Protein AF-O26681-F1 (afdb_monomer)

Structure (mmCIF, N/CA/C/O backbone):
data_AF-O26681-F1
#
_entry.id   AF-O26681-F1
#
loop_
_atom_site.group_PDB
_atom_site.id
_atom_site.type_symbol
_atom_site.label_atom_id
_atom_site.label_alt_id
_atom_site.label_comp_id
_atom_site.label_asym_id
_atom_site.label_entity_id
_atom_site.label_seq_id
_atom_site.pdbx_PDB_ins_code
_atom_site.Cartn_x
_atom_site.Cartn_y
_atom_site.Cartn_z
_atom_site.occupancy
_atom_site.B_iso_or_equiv
_atom_site.auth_seq_id
_atom_site.auth_comp_id
_atom_site.auth_asym_id
_atom_site.auth_atom_id
_atom_site.pdbx_PDB_model_num
ATOM 1 N N . MET A 1 1 ? 11.893 6.946 16.756 1.00 52.44 1 MET A N 1
ATOM 2 C CA . MET A 1 1 ? 11.456 5.622 17.262 1.00 52.44 1 MET A CA 1
ATOM 3 C C . MET A 1 1 ? 10.345 5.178 16.325 1.00 52.44 1 MET A C 1
ATOM 5 O O . MET A 1 1 ? 9.540 6.030 16.001 1.00 52.44 1 MET A O 1
ATOM 9 N N . TYR A 1 2 ? 10.353 3.955 15.792 1.00 63.41 2 TYR A N 1
ATOM 10 C CA . TYR A 1 2 ? 9.293 3.511 14.873 1.00 63.41 2 TYR A CA 1
ATOM 11 C C . TYR A 1 2 ? 8.298 2.644 15.640 1.00 63.41 2 TYR A C 1
ATOM 13 O O . TYR A 1 2 ? 8.709 1.824 16.467 1.00 63.41 2 TYR A O 1
ATOM 21 N N . HIS A 1 3 ? 7.009 2.843 15.389 1.00 76.75 3 HIS A N 1
ATOM 22 C CA . HIS A 1 3 ? 5.946 2.078 16.031 1.00 76.75 3 HIS A CA 1
ATOM 23 C C . HIS A 1 3 ? 5.447 0.994 15.074 1.00 76.75 3 HIS A C 1
ATOM 25 O O . HIS A 1 3 ? 5.136 1.289 13.925 1.00 76.75 3 HIS A O 1
ATOM 31 N N . VAL A 1 4 ? 5.402 -0.265 15.519 1.00 81.31 4 VAL A N 1
ATOM 32 C CA . VAL A 1 4 ? 4.823 -1.366 14.734 1.00 81.31 4 VAL A CA 1
ATOM 33 C C . VAL A 1 4 ? 3.560 -1.834 15.433 1.00 81.31 4 VAL A C 1
ATOM 35 O O . VAL A 1 4 ? 3.634 -2.316 16.563 1.00 81.31 4 VAL A O 1
ATOM 38 N N . LYS A 1 5 ? 2.418 -1.733 14.754 1.00 84.75 5 LYS A N 1
ATOM 39 C CA . LYS A 1 5 ? 1.123 -2.156 15.288 1.00 84.75 5 LYS A CA 1
ATOM 40 C C . LYS A 1 5 ? 0.497 -3.222 14.394 1.00 84.75 5 LYS A C 1
ATOM 42 O O . LYS A 1 5 ? 0.421 -3.085 13.174 1.00 84.75 5 LYS A O 1
ATOM 47 N N . LEU A 1 6 ? 0.029 -4.292 15.026 1.00 84.69 6 LEU A N 1
ATOM 48 C CA . LEU A 1 6 ? -0.890 -5.227 14.393 1.00 84.69 6 LEU A CA 1
ATOM 49 C C . LEU A 1 6 ? -2.289 -4.644 14.435 1.00 84.69 6 LEU A C 1
ATOM 51 O O . LEU A 1 6 ? -2.761 -4.295 15.515 1.00 84.69 6 LEU A O 1
ATOM 55 N N . ILE A 1 7 ? -2.930 -4.571 13.278 1.00 87.31 7 ILE A N 1
ATOM 56 C CA . ILE A 1 7 ? -4.293 -4.065 13.161 1.00 87.31 7 ILE A CA 1
ATOM 57 C C . ILE A 1 7 ? -5.218 -5.147 12.622 1.00 87.31 7 ILE A C 1
ATOM 59 O O . ILE A 1 7 ? -4.799 -6.036 11.874 1.00 87.31 7 ILE A O 1
ATOM 63 N N . GLY A 1 8 ? -6.480 -5.079 13.034 1.00 88.75 8 GLY A N 1
ATOM 64 C CA . GLY A 1 8 ? -7.534 -5.926 12.493 1.00 88.75 8 GLY A CA 1
ATOM 65 C C . GLY A 1 8 ? -8.028 -5.455 11.117 1.00 88.75 8 GLY A C 1
ATOM 66 O O . GLY A 1 8 ? -7.712 -4.346 10.679 1.00 88.75 8 GLY A O 1
ATOM 67 N N . PRO A 1 9 ? -8.860 -6.265 10.437 1.00 88.12 9 PRO A N 1
ATOM 68 C CA . PRO A 1 9 ? -9.470 -5.884 9.164 1.00 88.12 9 PRO A CA 1
ATOM 69 C C . PRO A 1 9 ? -10.269 -4.574 9.225 1.00 88.12 9 PRO A C 1
ATOM 71 O O . PRO A 1 9 ? -10.106 -3.749 8.331 1.00 88.12 9 PRO A O 1
ATOM 74 N N . SER A 1 10 ? -11.063 -4.363 10.284 1.00 90.38 10 SER A N 1
ATOM 75 C CA . SER A 1 10 ? -11.884 -3.154 10.454 1.00 90.38 10 SER A CA 1
ATOM 76 C C . SER A 1 10 ? -11.039 -1.894 10.650 1.00 90.38 10 SER A C 1
ATOM 78 O O . SER A 1 10 ? -11.241 -0.917 9.943 1.00 90.38 10 SER A O 1
ATOM 80 N N . GLU A 1 11 ? -10.029 -1.943 11.529 1.00 89.75 11 GLU A N 1
ATOM 81 C CA . GLU A 1 11 ? -9.081 -0.831 11.725 1.00 89.75 11 GLU A CA 1
ATOM 82 C C . GLU A 1 11 ? -8.341 -0.496 10.424 1.00 89.75 11 GLU A C 1
ATOM 84 O O . GLU A 1 11 ? -8.115 0.665 10.099 1.00 89.75 11 GLU A O 1
ATOM 89 N N . LYS A 1 12 ? -7.971 -1.516 9.641 1.00 89.38 12 LYS A N 1
ATOM 90 C CA . LYS A 1 12 ? -7.355 -1.313 8.327 1.00 89.38 12 LYS A CA 1
ATOM 91 C C . LYS A 1 12 ? -8.316 -0.604 7.372 1.00 89.38 12 LYS A C 1
ATOM 93 O O . LYS A 1 12 ? -7.867 0.247 6.617 1.00 89.38 12 LYS A O 1
ATOM 98 N N . ASP A 1 13 ? -9.604 -0.937 7.373 1.00 89.56 13 ASP A N 1
ATOM 99 C CA . ASP A 1 13 ? -10.584 -0.259 6.516 1.00 89.56 13 ASP A CA 1
ATOM 100 C C . ASP A 1 13 ? -10.793 1.208 6.929 1.00 89.56 13 ASP A C 1
ATOM 102 O O . ASP A 1 13 ? -10.850 2.066 6.053 1.00 89.56 13 ASP A O 1
ATOM 106 N N . GLU A 1 14 ? -10.810 1.511 8.230 1.00 91.25 14 GLU A N 1
ATOM 107 C CA . GLU A 1 14 ? -10.848 2.888 8.752 1.00 91.25 14 GLU A CA 1
ATOM 108 C C . GLU A 1 14 ? -9.620 3.689 8.306 1.00 91.25 14 GLU A C 1
ATOM 110 O O . GLU A 1 14 ? -9.755 4.744 7.688 1.00 91.25 14 GLU A O 1
ATOM 115 N N . VAL A 1 15 ? -8.420 3.137 8.513 1.00 88.56 15 VAL A N 1
ATOM 116 C CA . VAL A 1 15 ? -7.169 3.771 8.083 1.00 88.56 15 VAL A CA 1
ATOM 117 C C . VAL A 1 15 ? -7.164 3.995 6.574 1.00 88.56 15 VAL A C 1
ATOM 119 O O . VAL A 1 15 ? -6.773 5.057 6.115 1.00 88.56 15 VAL A O 1
ATOM 122 N N . LEU A 1 16 ? -7.595 3.023 5.769 1.00 86.94 16 LEU A N 1
ATOM 123 C CA . LEU A 1 16 ? -7.631 3.190 4.315 1.00 86.94 16 LEU A CA 1
ATOM 124 C C . LEU A 1 16 ? -8.680 4.212 3.858 1.00 86.94 16 LEU A C 1
ATOM 126 O O . LEU A 1 16 ? -8.470 4.847 2.825 1.00 86.94 16 LEU A O 1
ATOM 130 N N . ALA A 1 17 ? -9.777 4.380 4.599 1.00 88.62 17 ALA A N 1
ATOM 131 C CA . ALA A 1 17 ? -10.769 5.410 4.319 1.00 88.62 17 ALA A CA 1
ATOM 132 C C . ALA A 1 17 ? -10.181 6.816 4.515 1.00 88.62 17 ALA A C 1
ATOM 134 O O . ALA A 1 17 ? -10.382 7.669 3.654 1.00 88.62 17 ALA A O 1
ATOM 135 N N . GLU A 1 18 ? -9.375 7.035 5.559 1.00 86.75 18 GLU A N 1
ATOM 136 C CA . GLU A 1 18 ? -8.648 8.301 5.777 1.00 86.75 18 GLU A CA 1
ATOM 137 C C . GLU A 1 18 ? -7.699 8.633 4.615 1.00 86.75 18 GLU A C 1
ATOM 139 O O . GLU A 1 18 ? -7.501 9.792 4.266 1.00 86.75 18 GLU A O 1
ATOM 144 N N . LEU A 1 19 ? -7.122 7.607 3.985 1.00 83.44 19 LEU A N 1
ATOM 145 C CA . LEU A 1 19 ? -6.167 7.768 2.885 1.00 83.44 19 LEU A CA 1
ATOM 146 C C . LEU A 1 19 ? -6.829 7.863 1.510 1.00 83.44 19 LEU A C 1
ATOM 148 O O . LEU A 1 19 ? -6.131 8.049 0.513 1.00 83.44 19 LEU A O 1
ATOM 152 N N . SER A 1 20 ? -8.150 7.702 1.434 1.00 80.50 20 SER A N 1
ATOM 153 C CA . SER A 1 20 ? -8.871 7.633 0.160 1.00 80.50 20 SER A CA 1
ATOM 154 C C . SER A 1 20 ? -8.867 8.953 -0.618 1.00 80.50 20 SER A C 1
ATOM 156 O O . SER A 1 20 ? -8.928 8.928 -1.847 1.00 80.50 20 SER A O 1
ATOM 158 N N . ASP A 1 21 ? -8.706 10.084 0.074 1.00 81.88 21 ASP A N 1
ATOM 159 C CA . ASP A 1 21 ? -8.606 11.416 -0.532 1.00 81.88 21 ASP A CA 1
ATOM 160 C C . ASP A 1 21 ? -7.209 11.721 -1.108 1.00 81.88 21 ASP A C 1
ATOM 162 O O . ASP A 1 21 ? -7.027 12.691 -1.852 1.00 81.88 21 ASP A O 1
ATOM 166 N N . LEU A 1 22 ? -6.203 10.891 -0.805 1.00 84.00 22 LEU A N 1
ATOM 167 C CA . LEU A 1 22 ? -4.842 11.080 -1.298 1.00 84.00 22 LEU A CA 1
ATOM 168 C C . LEU A 1 22 ? -4.690 10.574 -2.735 1.00 84.00 22 LEU A C 1
ATOM 170 O O . LEU A 1 22 ? -5.113 9.478 -3.107 1.00 84.00 22 LEU A O 1
ATOM 174 N N . ARG A 1 23 ? -3.980 11.352 -3.557 1.00 85.06 23 ARG A N 1
ATOM 175 C CA . ARG A 1 23 ? -3.548 10.906 -4.886 1.00 85.06 23 ARG A CA 1
ATOM 176 C C . ARG A 1 23 ? -2.342 9.982 -4.755 1.00 85.06 23 ARG A C 1
ATOM 178 O O . ARG A 1 23 ? -1.205 10.443 -4.732 1.00 85.06 23 ARG A O 1
ATOM 185 N N . LEU A 1 24 ? -2.603 8.679 -4.694 1.00 90.38 24 LEU A N 1
ATOM 186 C CA . LEU A 1 24 ? -1.565 7.656 -4.607 1.00 90.38 24 LEU A CA 1
ATOM 187 C C . LEU A 1 24 ? -1.116 7.189 -6.000 1.00 90.38 24 LEU A C 1
ATOM 189 O O . LEU A 1 24 ? -1.918 6.838 -6.863 1.00 90.38 24 LEU A O 1
ATOM 193 N N . PHE A 1 25 ? 0.193 7.130 -6.203 1.00 91.50 25 PHE A N 1
ATOM 194 C CA . PHE A 1 25 ? 0.829 6.387 -7.277 1.00 91.50 25 PHE A CA 1
ATOM 195 C C . PHE A 1 25 ? 0.740 4.892 -6.997 1.00 91.50 25 PHE A C 1
ATOM 197 O O . PHE A 1 25 ? 1.173 4.411 -5.952 1.00 91.50 25 PHE A O 1
ATOM 204 N N . GLU A 1 26 ? 0.235 4.140 -7.968 1.00 91.94 26 GLU A N 1
ATOM 205 C CA . GLU A 1 26 ? 0.057 2.697 -7.845 1.00 91.94 26 GLU A CA 1
ATOM 206 C C . GLU A 1 26 ? 1.006 1.952 -8.777 1.00 91.94 26 GLU A C 1
ATOM 208 O O . GLU A 1 26 ? 1.024 2.214 -9.983 1.00 91.94 26 GLU A O 1
ATOM 213 N N . ARG A 1 27 ? 1.773 0.993 -8.246 1.00 93.06 27 ARG A N 1
ATOM 214 C CA . ARG A 1 27 ? 2.639 0.122 -9.051 1.00 93.06 27 ARG A CA 1
ATOM 215 C C . ARG A 1 27 ? 2.633 -1.316 -8.578 1.00 93.06 27 ARG A C 1
ATOM 217 O O . ARG A 1 27 ? 2.777 -1.598 -7.393 1.00 93.06 27 ARG A O 1
ATOM 224 N N . LYS A 1 28 ? 2.503 -2.245 -9.524 1.00 92.31 28 LYS A N 1
ATOM 225 C CA . LYS A 1 28 ? 2.630 -3.681 -9.274 1.00 92.31 28 LYS A CA 1
ATOM 226 C C . LYS A 1 28 ? 4.011 -4.161 -9.666 1.00 92.31 28 LYS A C 1
ATOM 228 O O . LYS A 1 28 ? 4.528 -3.810 -10.725 1.00 92.31 28 LYS A O 1
ATOM 233 N N . ALA A 1 29 ? 4.576 -5.004 -8.821 1.00 89.38 29 ALA A N 1
ATOM 234 C CA . ALA A 1 29 ? 5.825 -5.668 -9.111 1.00 89.38 29 ALA A CA 1
ATOM 235 C C . ALA A 1 29 ? 5.789 -7.142 -8.729 1.00 89.38 29 ALA A C 1
ATOM 237 O O . ALA A 1 29 ? 5.064 -7.570 -7.828 1.00 89.38 29 ALA A O 1
ATOM 238 N N . ASN A 1 30 ? 6.604 -7.910 -9.440 1.00 85.31 30 ASN A N 1
ATOM 239 C CA . ASN A 1 30 ? 6.881 -9.298 -9.146 1.00 85.31 30 ASN A CA 1
ATOM 240 C C . ASN A 1 30 ? 8.049 -9.383 -8.161 1.00 85.31 30 ASN A C 1
ATOM 242 O O . ASN A 1 30 ? 9.199 -9.126 -8.523 1.00 85.31 30 ASN A O 1
ATOM 246 N N . LEU A 1 31 ? 7.749 -9.777 -6.927 1.00 83.44 31 LEU A N 1
ATOM 247 C CA . LEU A 1 31 ? 8.737 -10.059 -5.897 1.00 83.44 31 LEU A CA 1
ATOM 248 C C . LEU A 1 31 ? 8.753 -11.567 -5.652 1.00 83.44 31 LEU A C 1
ATOM 250 O O . LEU A 1 31 ? 7.862 -12.111 -5.006 1.00 83.44 31 LEU A O 1
ATOM 254 N N . HIS A 1 32 ? 9.765 -12.250 -6.190 1.00 81.19 32 HIS A N 1
ATOM 255 C CA . HIS A 1 32 ? 9.954 -13.701 -6.037 1.00 81.19 32 HIS A CA 1
ATOM 256 C C . HIS A 1 32 ? 8.718 -14.553 -6.401 1.00 81.19 32 HIS A C 1
ATOM 258 O O . HIS A 1 32 ? 8.442 -15.567 -5.766 1.00 81.19 32 HIS A O 1
ATOM 264 N N . GLY A 1 33 ? 7.959 -14.150 -7.423 1.00 79.94 33 GLY A N 1
ATOM 265 C CA . GLY A 1 33 ? 6.735 -14.825 -7.865 1.00 79.94 33 GLY A CA 1
ATOM 266 C C . GLY A 1 33 ? 5.453 -14.286 -7.224 1.00 79.94 33 GLY A C 1
ATOM 267 O O . GLY A 1 33 ? 4.364 -14.595 -7.703 1.00 79.94 33 GLY A O 1
ATOM 268 N N . ALA A 1 34 ? 5.553 -13.443 -6.193 1.00 83.56 34 ALA A N 1
ATOM 269 C CA . ALA A 1 34 ? 4.408 -12.768 -5.600 1.00 83.56 34 ALA A CA 1
ATOM 270 C C . ALA A 1 34 ? 4.171 -11.404 -6.264 1.00 83.56 34 ALA A C 1
ATOM 272 O O . ALA A 1 34 ? 5.041 -10.535 -6.281 1.00 83.56 34 ALA A O 1
ATOM 273 N N . CYS A 1 35 ? 2.956 -11.191 -6.768 1.00 87.94 35 CYS A N 1
ATOM 274 C CA . CYS A 1 35 ? 2.476 -9.859 -7.141 1.00 87.94 35 CYS A CA 1
ATOM 275 C C . CYS A 1 35 ? 2.295 -8.991 -5.888 1.00 87.94 35 CYS A C 1
ATOM 277 O O . CYS A 1 35 ? 1.362 -9.226 -5.116 1.00 87.94 35 CYS A O 1
ATOM 279 N N . VAL A 1 36 ? 3.131 -7.971 -5.713 1.00 89.50 36 VAL A N 1
ATOM 280 C CA . VAL A 1 36 ? 3.002 -6.968 -4.647 1.00 89.50 36 VAL A CA 1
ATOM 281 C C . VAL A 1 36 ? 2.614 -5.636 -5.272 1.00 89.50 36 VAL A C 1
ATOM 283 O O . VAL A 1 36 ? 3.206 -5.218 -6.267 1.00 89.50 36 VAL A O 1
ATOM 286 N N . LYS A 1 37 ? 1.599 -4.981 -4.705 1.00 91.94 37 LYS A N 1
ATOM 287 C CA . LYS A 1 37 ? 1.151 -3.655 -5.138 1.00 91.94 37 LYS A CA 1
ATOM 288 C C . LYS A 1 37 ? 1.644 -2.598 -4.156 1.00 91.94 37 LYS A C 1
ATOM 290 O O . LYS A 1 37 ? 1.256 -2.637 -2.992 1.00 91.94 37 LYS A O 1
ATOM 295 N N . LEU A 1 38 ? 2.454 -1.667 -4.640 1.00 91.69 38 LEU A N 1
ATOM 296 C CA . LEU A 1 38 ? 2.821 -0.438 -3.951 1.00 91.69 38 LEU A CA 1
ATOM 297 C C . LEU A 1 38 ? 1.774 0.641 -4.244 1.00 91.69 38 LEU A C 1
ATOM 299 O O . LEU A 1 38 ? 1.378 0.821 -5.397 1.00 91.69 38 LEU A O 1
ATOM 303 N N . LEU A 1 39 ? 1.351 1.348 -3.202 1.00 92.75 39 LEU A N 1
ATOM 304 C CA . LEU A 1 39 ? 0.568 2.575 -3.262 1.00 92.75 39 LEU A CA 1
ATOM 305 C C . LEU A 1 39 ? 1.322 3.640 -2.464 1.00 92.75 39 LEU A C 1
ATOM 307 O O . LEU A 1 39 ? 1.600 3.430 -1.286 1.00 92.75 39 LEU A O 1
ATOM 311 N N . THR A 1 40 ? 1.695 4.748 -3.093 1.00 92.12 40 THR A N 1
ATOM 312 C CA . THR A 1 40 ? 2.501 5.783 -2.433 1.00 92.12 40 THR A CA 1
ATOM 313 C C . THR A 1 40 ? 2.150 7.176 -2.920 1.00 92.12 40 THR A C 1
ATOM 315 O O . THR A 1 40 ? 1.842 7.355 -4.088 1.00 92.12 40 THR A O 1
ATOM 318 N N . ASP A 1 41 ? 2.193 8.168 -2.045 1.00 91.44 41 ASP A N 1
ATOM 319 C CA . ASP A 1 41 ? 2.067 9.590 -2.391 1.00 91.44 41 ASP A CA 1
ATOM 320 C C . ASP A 1 41 ? 3.387 10.189 -2.919 1.00 91.44 41 ASP A C 1
ATOM 322 O O . ASP A 1 41 ? 3.403 11.277 -3.495 1.00 91.44 41 ASP A O 1
ATOM 326 N N . ASN A 1 42 ? 4.498 9.461 -2.780 1.00 89.00 42 ASN A N 1
ATOM 327 C CA . ASN A 1 42 ? 5.829 9.919 -3.143 1.00 89.00 42 ASN A CA 1
ATOM 328 C C . ASN A 1 42 ? 6.273 9.365 -4.507 1.00 89.00 42 ASN A C 1
ATOM 330 O O . ASN A 1 42 ? 6.467 8.159 -4.694 1.00 89.00 42 ASN A O 1
ATOM 334 N N . ILE A 1 43 ? 6.502 10.263 -5.468 1.00 90.56 43 ILE A N 1
ATOM 335 C CA . ILE A 1 43 ? 6.942 9.886 -6.817 1.00 90.56 43 ILE A CA 1
ATOM 336 C C . ILE A 1 43 ? 8.315 9.197 -6.826 1.00 90.56 43 ILE A C 1
ATOM 338 O O . ILE A 1 43 ? 8.508 8.246 -7.581 1.00 90.56 43 ILE A O 1
ATOM 342 N N . SER A 1 44 ? 9.240 9.591 -5.950 1.00 89.75 44 SER A N 1
ATOM 343 C CA . SER A 1 44 ? 10.567 8.975 -5.868 1.00 89.75 44 SER A CA 1
ATOM 344 C C . SER A 1 44 ? 10.466 7.510 -5.450 1.00 89.75 44 SER A C 1
ATOM 346 O O . SER A 1 44 ? 11.192 6.664 -5.961 1.00 89.75 44 SER A O 1
ATOM 348 N N . PHE A 1 45 ? 9.523 7.172 -4.564 1.00 89.31 45 PHE A N 1
ATOM 349 C CA . PHE A 1 45 ? 9.299 5.781 -4.155 1.00 89.31 45 PHE A CA 1
ATOM 350 C C . PHE A 1 45 ? 8.733 4.947 -5.299 1.00 89.31 45 PHE A C 1
ATOM 352 O O . PHE A 1 45 ? 9.124 3.793 -5.463 1.00 89.31 45 PHE A O 1
ATOM 359 N N . LYS A 1 46 ? 7.846 5.527 -6.113 1.00 91.69 46 LYS A N 1
ATOM 360 C CA . LYS A 1 46 ? 7.362 4.897 -7.345 1.00 91.69 46 LYS A CA 1
ATOM 361 C C . LYS A 1 46 ? 8.523 4.614 -8.307 1.00 91.69 46 LYS A C 1
ATOM 363 O O . LYS A 1 46 ? 8.615 3.499 -8.813 1.00 91.69 46 LYS A O 1
ATOM 368 N N . GLU A 1 47 ? 9.379 5.596 -8.570 1.00 91.25 47 GLU A N 1
ATOM 369 C CA . GLU A 1 47 ? 10.499 5.452 -9.512 1.00 91.25 47 GLU A CA 1
ATOM 370 C C . GLU A 1 47 ? 11.515 4.412 -9.033 1.00 91.25 47 GLU A C 1
ATOM 372 O O . GLU A 1 47 ? 11.885 3.512 -9.786 1.00 91.25 47 GLU A O 1
ATOM 377 N N . GLU A 1 48 ? 11.891 4.459 -7.755 1.00 90.19 48 GLU A N 1
ATOM 378 C CA . GLU A 1 48 ? 12.756 3.455 -7.133 1.00 90.19 48 GLU A CA 1
ATOM 379 C C . GLU A 1 48 ? 12.133 2.054 -7.181 1.00 90.19 48 GLU A C 1
ATOM 381 O O . GLU A 1 48 ? 12.823 1.058 -7.413 1.00 90.19 48 GLU A O 1
ATOM 386 N N . TRP A 1 49 ? 10.818 1.945 -7.002 1.00 89.25 49 TRP A N 1
ATOM 387 C CA . TRP A 1 49 ? 10.101 0.679 -7.117 1.00 89.25 49 TRP A CA 1
ATOM 388 C C . TRP A 1 49 ? 10.161 0.090 -8.522 1.00 89.25 49 TRP A C 1
ATOM 390 O O . TRP A 1 49 ? 10.483 -1.089 -8.679 1.00 89.25 49 TRP A O 1
ATOM 400 N N . GLU A 1 50 ? 9.905 0.910 -9.538 1.00 89.25 50 GLU A N 1
ATOM 401 C CA . GLU A 1 50 ? 10.001 0.512 -10.944 1.00 89.25 50 GLU A CA 1
ATOM 402 C C . GLU A 1 50 ? 11.440 0.166 -11.352 1.00 89.25 50 GLU A C 1
ATOM 404 O O . GLU A 1 50 ? 11.647 -0.756 -12.138 1.00 89.25 50 GLU A O 1
ATOM 409 N N . ALA A 1 51 ? 12.437 0.861 -10.797 1.00 88.12 51 ALA A N 1
ATOM 410 C CA . ALA A 1 51 ? 13.847 0.604 -11.077 1.00 88.12 51 ALA A CA 1
ATOM 411 C C . ALA A 1 51 ? 14.364 -0.690 -10.424 1.00 88.12 51 ALA A C 1
ATOM 413 O O . ALA A 1 51 ? 15.217 -1.376 -10.987 1.00 88.12 51 ALA A O 1
ATOM 414 N N . ASN A 1 52 ? 13.867 -1.033 -9.230 1.00 84.81 52 ASN A N 1
ATOM 415 C CA . ASN A 1 52 ? 14.361 -2.177 -8.460 1.00 84.81 52 ASN A CA 1
ATOM 416 C C . ASN A 1 52 ? 13.624 -3.490 -8.763 1.00 84.81 52 ASN A C 1
ATOM 418 O O . ASN A 1 52 ? 14.212 -4.560 -8.588 1.00 84.81 52 ASN A O 1
ATOM 422 N N . PHE A 1 53 ? 12.351 -3.447 -9.170 1.00 86.38 53 PHE A N 1
ATOM 423 C CA . PHE A 1 53 ? 11.533 -4.649 -9.316 1.00 86.38 53 PHE A CA 1
ATOM 424 C C . PHE A 1 53 ? 10.930 -4.806 -10.709 1.00 86.38 53 PHE A C 1
ATOM 426 O O . PHE A 1 53 ? 10.558 -3.847 -11.378 1.00 86.38 53 PHE A O 1
ATOM 433 N N . LYS A 1 54 ? 10.772 -6.063 -11.141 1.00 85.81 54 LYS A N 1
ATOM 434 C CA . LYS A 1 54 ? 10.140 -6.369 -12.428 1.00 85.81 54 LYS A CA 1
ATOM 435 C C . LYS A 1 54 ? 8.658 -6.018 -12.377 1.00 85.81 54 LYS A C 1
ATOM 437 O O . LYS A 1 54 ? 7.950 -6.482 -11.481 1.00 85.81 54 LYS A O 1
ATOM 442 N N . PHE A 1 55 ? 8.193 -5.270 -13.372 1.00 88.06 55 PHE A N 1
ATOM 443 C CA . PHE A 1 55 ? 6.775 -4.979 -13.559 1.00 88.06 55 PHE A CA 1
ATOM 444 C C . PHE A 1 55 ? 5.941 -6.267 -13.618 1.00 88.06 55 PHE A C 1
ATOM 446 O O . PHE A 1 55 ? 6.377 -7.297 -14.143 1.00 88.06 55 PHE A O 1
ATOM 453 N N . MET A 1 56 ? 4.727 -6.198 -13.078 1.00 85.94 56 MET A N 1
ATOM 454 C CA . MET A 1 56 ? 3.742 -7.271 -13.138 1.00 85.94 56 MET A CA 1
ATOM 455 C C . MET A 1 56 ? 2.432 -6.725 -13.699 1.00 85.94 56 MET A C 1
ATOM 457 O O . MET A 1 56 ? 2.011 -5.646 -13.294 1.00 85.94 56 MET A O 1
ATOM 461 N N . SER A 1 57 ? 1.804 -7.480 -14.610 1.00 85.69 57 SER A N 1
ATOM 462 C CA . SER A 1 57 ? 0.582 -7.047 -15.300 1.00 85.69 57 SER A CA 1
ATOM 463 C C . SER A 1 57 ? -0.521 -6.622 -14.328 1.00 85.69 57 SER A C 1
ATOM 465 O O . SER A 1 57 ? -0.718 -7.233 -13.270 1.00 85.69 57 SER A O 1
ATOM 467 N N . ASP A 1 58 ? -1.288 -5.611 -14.728 1.00 83.25 58 ASP A N 1
ATOM 468 C CA . ASP A 1 58 ? -2.437 -5.125 -13.978 1.00 83.25 58 ASP A CA 1
ATOM 469 C C . ASP A 1 58 ? -3.586 -6.137 -13.890 1.00 83.25 58 ASP A C 1
ATOM 471 O O . ASP A 1 58 ? -4.345 -6.086 -12.921 1.00 83.25 58 ASP A O 1
ATOM 475 N N . ASP A 1 59 ? -3.646 -7.130 -14.777 1.00 85.94 59 ASP A N 1
ATOM 476 C CA . ASP A 1 59 ? -4.591 -8.251 -14.675 1.00 85.94 59 ASP A CA 1
ATOM 477 C C . ASP A 1 59 ? -4.304 -9.174 -13.480 1.00 85.94 59 ASP A C 1
ATOM 479 O O . ASP A 1 59 ? -5.188 -9.880 -12.989 1.00 85.94 59 ASP A O 1
ATOM 483 N N . VAL A 1 60 ? -3.069 -9.176 -12.966 1.00 85.62 60 VAL A N 1
ATOM 484 C CA . VAL A 1 60 ? -2.695 -10.041 -11.844 1.00 85.62 60 VAL A CA 1
ATOM 485 C C . VAL A 1 60 ? -3.215 -9.442 -10.540 1.00 85.62 60 VAL A C 1
ATOM 487 O O . VAL A 1 60 ? -2.885 -8.311 -10.159 1.00 85.62 60 VAL A O 1
ATOM 490 N N . ARG A 1 61 ? -4.022 -10.219 -9.810 1.00 86.19 61 ARG A N 1
ATOM 491 C CA . ARG A 1 61 ? -4.487 -9.835 -8.474 1.00 86.19 61 ARG A CA 1
ATOM 492 C C . ARG A 1 61 ? -3.285 -9.746 -7.519 1.00 86.19 61 ARG A C 1
ATOM 494 O O . ARG A 1 61 ? -2.518 -10.704 -7.424 1.00 86.19 61 ARG A O 1
ATOM 501 N N . PRO A 1 62 ? -3.116 -8.635 -6.781 1.00 87.25 62 PRO A N 1
ATOM 502 C CA . PRO A 1 62 ? -2.025 -8.522 -5.826 1.00 87.25 62 PRO A CA 1
ATOM 503 C C . PRO A 1 62 ? -2.211 -9.503 -4.665 1.00 87.25 62 PRO A C 1
ATOM 505 O O . PRO A 1 62 ? -3.303 -9.626 -4.110 1.00 87.25 62 PRO A O 1
ATOM 508 N N . HIS A 1 63 ? -1.122 -10.167 -4.287 1.00 87.62 63 HIS A N 1
ATOM 509 C CA . HIS A 1 63 ? -1.039 -11.056 -3.128 1.00 87.62 63 HIS A CA 1
ATOM 510 C C . HIS A 1 63 ? -0.799 -10.282 -1.830 1.00 87.62 63 HIS A C 1
ATOM 512 O O . HIS A 1 63 ? -1.136 -10.778 -0.757 1.00 87.62 63 HIS A O 1
ATOM 518 N N . ALA A 1 64 ? -0.196 -9.096 -1.932 1.00 87.31 64 ALA A N 1
ATOM 519 C CA . ALA A 1 64 ? 0.032 -8.172 -0.831 1.00 87.31 64 ALA A CA 1
ATOM 520 C C . ALA A 1 64 ? -0.054 -6.726 -1.328 1.00 87.31 64 ALA A C 1
ATOM 522 O O . ALA A 1 64 ? 0.201 -6.438 -2.505 1.00 87.31 64 ALA A O 1
ATOM 523 N N . LYS A 1 65 ? -0.413 -5.824 -0.416 1.00 90.25 65 LYS A N 1
ATOM 524 C CA . LYS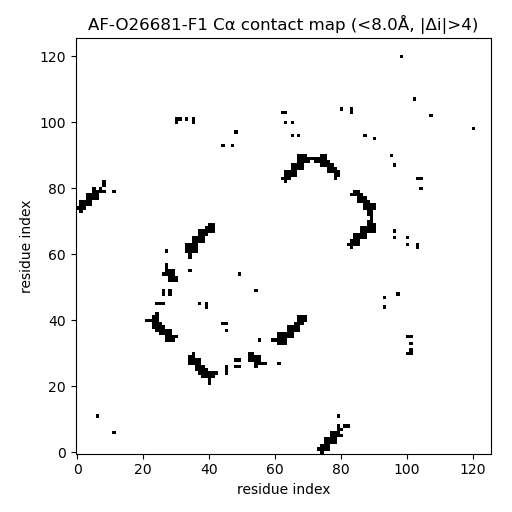 A 1 65 ? -0.479 -4.382 -0.669 1.00 90.25 65 LYS A CA 1
ATOM 525 C C . LYS A 1 65 ? 0.419 -3.658 0.322 1.00 90.25 65 LYS A C 1
ATOM 527 O O . LYS A 1 65 ? 0.383 -3.961 1.511 1.00 90.25 65 LYS A O 1
ATOM 532 N N . VAL A 1 66 ? 1.194 -2.706 -0.173 1.00 90.38 66 VAL A N 1
ATOM 533 C CA . VAL A 1 66 ? 2.054 -1.842 0.631 1.00 90.38 66 VAL A CA 1
ATOM 534 C C . VAL A 1 66 ? 1.625 -0.411 0.380 1.00 90.38 66 VAL A C 1
ATOM 536 O O . VAL A 1 66 ? 1.698 0.059 -0.751 1.00 90.38 66 VAL A O 1
ATOM 539 N N . PHE A 1 67 ? 1.176 0.263 1.427 1.00 90.50 67 PHE A N 1
ATOM 540 C CA . PHE A 1 67 ? 0.905 1.691 1.423 1.00 90.50 67 PHE A CA 1
ATOM 541 C C . PHE A 1 67 ? 2.111 2.388 2.044 1.00 90.50 67 PHE A C 1
ATOM 543 O O . PHE A 1 67 ? 2.497 2.041 3.155 1.00 90.50 67 PHE A O 1
ATOM 550 N N . ALA A 1 68 ? 2.732 3.316 1.327 1.00 90.75 68 ALA A N 1
ATOM 551 C CA . ALA A 1 68 ? 3.837 4.130 1.820 1.00 90.75 68 ALA A CA 1
ATOM 552 C C . ALA A 1 68 ? 3.459 5.598 1.645 1.00 90.75 68 ALA A C 1
ATOM 554 O O . ALA A 1 68 ? 3.492 6.108 0.527 1.00 90.75 68 ALA A O 1
ATOM 555 N N . ILE A 1 69 ? 3.038 6.225 2.734 1.00 90.50 69 ILE A N 1
ATOM 556 C CA . ILE A 1 69 ? 2.434 7.557 2.736 1.00 90.50 69 ILE A CA 1
ATOM 557 C C . ILE A 1 69 ? 3.118 8.460 3.754 1.00 90.50 69 ILE A C 1
ATOM 559 O O . ILE A 1 69 ? 3.628 7.970 4.765 1.00 90.50 69 ILE A O 1
ATOM 563 N N . SER A 1 70 ? 3.073 9.766 3.530 1.00 85.06 70 SER A N 1
ATOM 564 C CA . SER A 1 70 ? 3.592 10.767 4.455 1.00 85.06 70 SER A CA 1
ATOM 565 C C . SER A 1 70 ? 2.487 11.740 4.862 1.00 85.06 70 SER A C 1
ATOM 567 O O . SER A 1 70 ? 1.964 12.490 4.050 1.00 85.06 70 SER A O 1
ATOM 569 N N . ASP A 1 71 ? 2.166 11.739 6.152 1.00 79.19 71 ASP A N 1
ATOM 570 C CA . ASP A 1 71 ? 1.123 12.556 6.789 1.00 79.19 71 ASP A CA 1
ATOM 571 C C . ASP A 1 71 ? 1.712 13.585 7.787 1.00 79.19 71 ASP A C 1
ATOM 573 O O . ASP A 1 71 ? 1.007 14.219 8.562 1.00 79.19 71 ASP A O 1
ATOM 577 N N . GLY A 1 72 ? 3.041 13.749 7.806 1.00 77.12 72 GLY A N 1
ATOM 578 C CA . GLY A 1 72 ? 3.759 14.695 8.672 1.00 77.12 72 GLY A CA 1
ATOM 579 C C . GLY A 1 72 ? 3.886 14.285 10.148 1.00 77.12 72 GLY A C 1
ATOM 580 O O . GLY A 1 72 ? 4.350 15.086 10.958 1.00 77.12 72 GLY A O 1
ATOM 581 N N . GLY A 1 73 ? 3.482 13.064 10.503 1.00 79.81 73 GLY A N 1
ATOM 582 C CA . GLY A 1 73 ? 3.571 12.508 11.859 1.00 79.81 73 GLY A CA 1
ATOM 583 C C . GLY A 1 73 ? 4.816 11.645 12.109 1.00 79.81 73 GLY A C 1
ATOM 584 O O . GLY A 1 73 ? 5.793 11.679 11.362 1.00 79.81 73 GLY A O 1
ATOM 585 N N . ASP A 1 74 ? 4.764 10.820 13.157 1.00 82.31 74 ASP A N 1
ATOM 586 C CA . ASP A 1 74 ? 5.820 9.851 13.470 1.00 82.31 74 ASP A CA 1
ATOM 587 C C . ASP A 1 74 ? 5.815 8.640 12.521 1.00 82.31 74 ASP A C 1
ATOM 589 O O . ASP A 1 74 ? 4.791 8.278 11.932 1.00 82.31 74 ASP A O 1
ATOM 593 N N . LEU A 1 75 ? 6.973 7.979 12.404 1.00 83.69 75 LEU A N 1
ATOM 594 C CA . LEU A 1 75 ? 7.129 6.745 11.631 1.00 83.69 75 LEU A CA 1
ATOM 595 C C . LEU A 1 75 ? 6.332 5.598 12.270 1.00 83.69 75 LEU A C 1
AT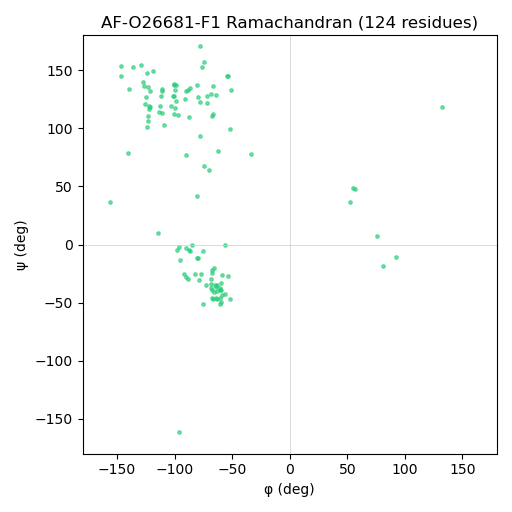OM 597 O O . LEU A 1 75 ? 6.702 5.068 13.326 1.00 83.69 75 LEU A O 1
ATOM 601 N N . GLU A 1 76 ? 5.288 5.158 11.576 1.00 86.31 76 GLU A N 1
ATOM 602 C CA . GLU A 1 76 ? 4.412 4.072 12.007 1.00 86.31 76 GLU A CA 1
ATOM 603 C C . GLU A 1 76 ? 4.267 3.005 10.917 1.00 86.31 76 GLU A C 1
ATOM 605 O O . GLU A 1 76 ? 4.150 3.300 9.729 1.00 86.31 76 GLU A O 1
ATOM 610 N N . 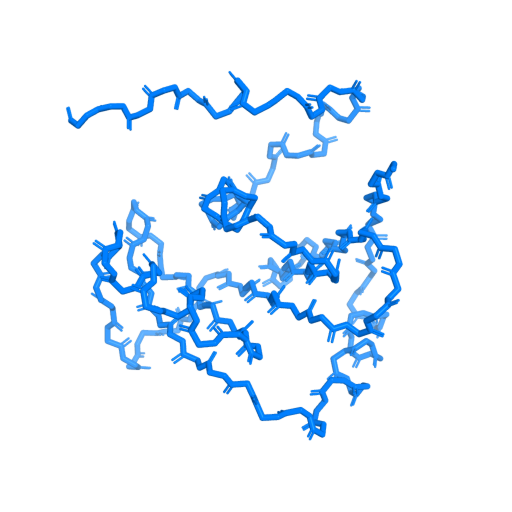VAL A 1 77 ? 4.271 1.740 11.331 1.00 86.12 77 VAL A N 1
ATOM 611 C CA . VAL A 1 77 ? 4.065 0.576 10.474 1.00 86.12 77 VAL A CA 1
ATOM 612 C C . VAL A 1 77 ? 2.887 -0.225 11.011 1.00 86.12 77 VAL A C 1
ATOM 614 O O . VAL A 1 77 ? 2.972 -0.868 12.058 1.00 86.12 77 VAL A O 1
ATOM 617 N N . LEU A 1 78 ? 1.792 -0.224 10.267 1.00 87.19 78 LEU A N 1
ATOM 618 C CA . LEU A 1 78 ? 0.607 -1.017 10.546 1.00 87.19 78 LEU A CA 1
ATOM 619 C C . LEU A 1 78 ? 0.618 -2.268 9.669 1.00 87.19 78 LEU A C 1
ATOM 621 O O . LEU A 1 78 ? 0.849 -2.189 8.460 1.00 87.19 78 LEU A O 1
ATOM 625 N N . TYR A 1 79 ? 0.352 -3.428 10.261 1.00 87.00 79 TYR A N 1
ATOM 626 C CA . TYR A 1 79 ? 0.248 -4.684 9.523 1.00 87.00 79 TYR A CA 1
ATOM 627 C C . TYR A 1 79 ? -1.083 -5.377 9.781 1.00 87.00 79 TYR A C 1
ATOM 629 O O . TYR A 1 79 ? -1.433 -5.657 10.928 1.00 87.00 79 TYR A O 1
ATOM 637 N N . GLU A 1 80 ? -1.778 -5.707 8.695 1.00 87.19 80 GLU A N 1
ATOM 638 C CA . GLU A 1 80 ? -3.012 -6.482 8.703 1.00 87.19 80 GLU A CA 1
ATOM 639 C C . GLU A 1 80 ? -2.753 -7.867 8.063 1.00 87.19 80 GLU A C 1
ATOM 641 O O . GLU A 1 80 ? -2.446 -7.960 6.864 1.00 87.19 80 GLU A O 1
ATOM 646 N N . PRO A 1 81 ? -2.829 -8.961 8.844 1.00 82.06 81 PRO A N 1
ATOM 647 C CA . PRO A 1 81 ? -2.368 -10.280 8.414 1.00 82.06 81 PRO A CA 1
ATOM 648 C C . PRO A 1 81 ? -3.310 -11.016 7.447 1.00 82.06 81 PRO A C 1
ATOM 650 O O . PRO A 1 81 ? -2.836 -11.866 6.691 1.00 82.06 81 PRO A O 1
ATOM 653 N N . VAL A 1 82 ? -4.617 -10.730 7.443 1.00 83.44 82 VAL A N 1
ATOM 654 C CA . VAL A 1 82 ? -5.622 -11.463 6.649 1.00 83.44 82 VAL A CA 1
ATOM 655 C C . VAL A 1 82 ? -5.534 -11.082 5.174 1.00 83.44 82 VAL A C 1
ATOM 657 O O . VAL A 1 82 ? -5.409 -11.946 4.306 1.00 83.44 82 VAL A O 1
ATOM 660 N N . SER A 1 83 ? -5.555 -9.785 4.877 1.00 83.31 83 SER A N 1
ATOM 661 C CA . SER A 1 83 ? -5.409 -9.242 3.523 1.00 83.31 83 SER A CA 1
ATOM 662 C C . SER A 1 83 ? -3.953 -9.037 3.107 1.00 83.31 83 SER A C 1
ATOM 664 O O . SER A 1 83 ? -3.701 -8.706 1.948 1.00 83.31 83 SER A O 1
ATOM 666 N N . LYS A 1 84 ? -3.003 -9.254 4.030 1.00 86.94 84 LYS A N 1
ATOM 667 C CA . LYS A 1 84 ? -1.563 -9.024 3.834 1.00 86.94 84 LYS A CA 1
ATOM 668 C C . LYS A 1 84 ? -1.298 -7.587 3.383 1.00 86.94 84 LYS A C 1
ATOM 670 O O . LYS A 1 84 ? -0.596 -7.341 2.398 1.00 86.94 84 LYS A O 1
ATOM 675 N N . THR A 1 85 ? -1.905 -6.652 4.106 1.00 88.81 85 THR A N 1
ATOM 676 C CA . THR A 1 85 ? -1.761 -5.219 3.860 1.00 88.81 85 THR A CA 1
ATOM 677 C C . THR A 1 85 ? -0.791 -4.634 4.875 1.00 88.81 85 THR A C 1
ATOM 679 O O . THR A 1 85 ? -0.941 -4.833 6.078 1.00 88.81 85 THR A O 1
ATOM 682 N N . VAL A 1 86 ? 0.212 -3.919 4.380 1.00 89.38 86 VAL A N 1
ATOM 683 C CA . VAL A 1 86 ? 1.146 -3.132 5.185 1.00 89.38 86 VAL A CA 1
ATOM 684 C C . VAL A 1 86 ? 0.866 -1.664 4.907 1.00 89.38 86 VAL A C 1
ATOM 686 O O . VAL A 1 86 ? 0.759 -1.277 3.744 1.00 89.38 86 VAL A O 1
ATOM 689 N N . ILE A 1 87 ? 0.781 -0.852 5.953 1.00 89.25 87 ILE A N 1
ATOM 690 C CA . ILE A 1 87 ? 0.648 0.600 5.853 1.00 89.25 87 ILE A CA 1
ATOM 691 C C . ILE A 1 87 ? 1.821 1.217 6.598 1.00 89.25 87 ILE A C 1
ATOM 693 O O . ILE A 1 87 ? 2.012 0.968 7.782 1.00 89.25 87 ILE A O 1
ATOM 697 N N . ILE A 1 88 ? 2.635 1.976 5.884 1.00 88.69 88 ILE A N 1
ATOM 698 C CA . ILE A 1 88 ? 3.819 2.652 6.386 1.00 88.69 88 ILE A CA 1
ATOM 699 C C . ILE A 1 88 ? 3.525 4.148 6.304 1.00 88.69 88 ILE A C 1
ATOM 701 O O . ILE A 1 88 ? 3.368 4.686 5.208 1.00 88.69 88 ILE A O 1
ATOM 705 N N . ARG A 1 89 ? 3.435 4.798 7.462 1.00 88.69 89 ARG A N 1
ATOM 706 C CA . ARG A 1 89 ? 3.224 6.239 7.607 1.00 88.69 89 ARG A CA 1
ATOM 707 C C . ARG A 1 89 ? 4.553 6.930 7.903 1.00 88.69 89 ARG A C 1
ATOM 709 O O . ARG A 1 89 ? 5.327 6.433 8.719 1.00 88.69 89 ARG A O 1
ATOM 716 N N . ASN A 1 90 ? 4.790 8.071 7.259 1.00 85.00 90 ASN A N 1
ATOM 717 C CA . ASN A 1 90 ? 5.922 8.978 7.487 1.00 85.00 90 ASN A CA 1
ATOM 718 C C . ASN A 1 90 ? 7.286 8.294 7.325 1.00 85.00 90 ASN A C 1
ATOM 720 O O . ASN A 1 90 ? 8.160 8.378 8.188 1.00 85.00 90 ASN A O 1
ATOM 724 N N . CYS A 1 91 ? 7.451 7.547 6.232 1.00 80.69 91 CYS A N 1
ATOM 725 C CA . CYS A 1 91 ? 8.712 6.885 5.923 1.00 80.69 91 CYS A CA 1
ATOM 726 C C . CYS A 1 91 ? 9.499 7.668 4.880 1.00 80.69 91 CYS A C 1
ATOM 728 O O . CYS A 1 91 ? 9.143 7.678 3.707 1.00 80.69 91 CYS A O 1
ATOM 730 N N . ASP A 1 92 ? 10.631 8.226 5.302 1.00 77.38 92 ASP A N 1
ATOM 731 C CA . ASP A 1 92 ? 11.520 8.995 4.422 1.00 77.38 92 ASP A CA 1
ATOM 732 C C . ASP A 1 92 ? 12.593 8.127 3.744 1.00 77.38 92 ASP A C 1
ATOM 734 O O . ASP A 1 92 ? 13.397 8.610 2.947 1.00 77.38 92 ASP A O 1
ATOM 738 N N . TYR A 1 93 ? 12.637 6.827 4.060 1.00 79.75 93 TYR A N 1
ATOM 739 C CA . TYR A 1 93 ? 13.661 5.916 3.555 1.00 79.75 93 TYR A CA 1
ATOM 740 C C . TYR A 1 93 ? 13.062 4.726 2.810 1.00 79.75 93 TYR A C 1
ATOM 742 O O . TYR A 1 93 ? 12.608 3.750 3.411 1.00 79.75 93 TYR A O 1
ATOM 750 N N . TYR A 1 94 ? 13.181 4.755 1.481 1.00 79.12 94 TYR A N 1
ATOM 751 C CA . TYR A 1 94 ? 12.696 3.706 0.579 1.00 79.12 94 TYR A CA 1
ATOM 752 C C . TYR A 1 94 ? 13.201 2.290 0.931 1.00 79.12 94 TYR A C 1
ATOM 754 O O . TYR A 1 94 ? 12.512 1.298 0.691 1.00 79.12 94 TYR A O 1
ATOM 762 N N . GLY A 1 95 ? 14.371 2.157 1.568 1.00 76.44 95 GLY A N 1
ATOM 763 C CA . GLY A 1 95 ? 14.888 0.852 2.000 1.00 76.44 95 GLY A CA 1
ATOM 764 C C . GLY A 1 95 ? 13.959 0.097 2.966 1.00 76.44 95 GLY A C 1
ATOM 765 O O . GLY A 1 95 ? 13.956 -1.138 2.973 1.00 76.44 95 GLY A O 1
ATOM 766 N N . TRP A 1 96 ? 13.114 0.799 3.729 1.00 75.38 96 TRP A N 1
ATOM 767 C CA . TRP A 1 96 ? 12.049 0.172 4.524 1.00 75.38 96 TRP A CA 1
ATOM 768 C C . TRP A 1 96 ? 10.970 -0.447 3.636 1.00 75.38 96 TRP A C 1
ATOM 770 O O . TRP A 1 96 ? 10.607 -1.606 3.820 1.00 75.38 96 TRP A O 1
ATOM 780 N N . VAL A 1 97 ? 10.520 0.280 2.614 1.00 77.56 97 VAL A N 1
ATOM 781 C CA . VAL A 1 97 ? 9.533 -0.216 1.644 1.00 77.56 97 VAL A CA 1
ATOM 782 C C . VAL A 1 97 ? 10.075 -1.454 0.926 1.00 77.56 97 VAL A C 1
ATOM 784 O O . VAL A 1 97 ? 9.404 -2.484 0.874 1.00 77.56 97 VAL A O 1
ATOM 787 N N . LYS A 1 98 ? 11.332 -1.404 0.465 1.00 76.25 98 LYS A N 1
ATOM 788 C CA . LYS A 1 98 ? 12.014 -2.526 -0.201 1.00 76.25 98 LYS A CA 1
ATOM 789 C C . LYS A 1 98 ? 12.132 -3.772 0.685 1.00 76.25 98 LYS A C 1
ATOM 791 O O . LYS A 1 98 ? 11.983 -4.886 0.188 1.00 76.25 98 LYS A O 1
ATOM 796 N N . SER A 1 99 ? 12.409 -3.601 1.978 1.00 69.75 99 SER A N 1
ATOM 797 C CA . SER A 1 99 ? 12.593 -4.721 2.913 1.00 69.75 99 SER A CA 1
ATOM 798 C C . SER A 1 99 ? 11.279 -5.344 3.391 1.00 69.75 99 SER A C 1
ATO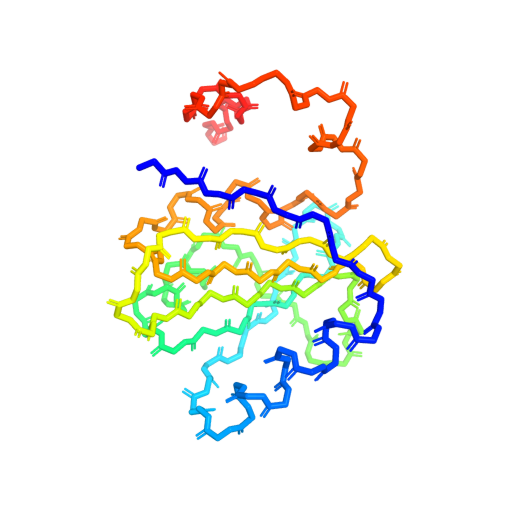M 800 O O . SER A 1 99 ? 11.229 -6.549 3.642 1.00 69.75 99 SER A O 1
ATOM 802 N N . ILE A 1 100 ? 10.205 -4.554 3.481 1.00 70.25 100 ILE A N 1
ATOM 803 C CA . ILE A 1 100 ? 8.896 -5.022 3.953 1.00 70.25 100 ILE A CA 1
ATOM 804 C C . ILE A 1 100 ? 8.034 -5.581 2.814 1.00 70.25 100 ILE A C 1
ATOM 806 O O . ILE A 1 100 ? 7.255 -6.507 3.031 1.00 70.25 100 ILE A O 1
ATOM 810 N N . ALA A 1 101 ? 8.203 -5.08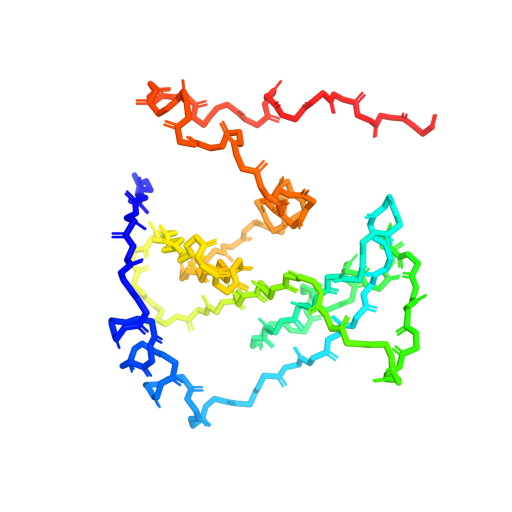8 1.588 1.00 66.44 101 ALA A N 1
ATOM 811 C CA . ALA A 1 101 ? 7.447 -5.523 0.418 1.00 66.44 101 ALA A CA 1
ATOM 812 C C . ALA A 1 101 ? 7.416 -7.042 0.147 1.00 66.44 101 ALA A C 1
ATOM 814 O O . ALA A 1 101 ? 6.326 -7.576 -0.068 1.00 66.44 101 ALA A O 1
ATOM 815 N N . PRO A 1 102 ? 8.544 -7.778 0.182 1.00 59.00 102 PRO A N 1
ATOM 816 C CA . PRO A 1 102 ? 8.527 -9.232 0.021 1.00 59.00 102 PRO A CA 1
ATOM 817 C C . PRO A 1 102 ? 8.016 -9.967 1.271 1.00 59.00 102 PRO A C 1
ATOM 819 O O . PRO A 1 102 ? 7.845 -11.184 1.242 1.00 59.00 102 PRO A O 1
ATOM 822 N N . CYS A 1 103 ? 7.752 -9.266 2.380 1.00 54.97 103 CYS A N 1
ATOM 823 C CA . CYS A 1 103 ? 7.300 -9.846 3.644 1.00 54.97 103 CYS A CA 1
ATOM 824 C C . CYS A 1 103 ? 5.789 -10.151 3.636 1.00 54.97 103 CYS A C 1
ATOM 826 O O . CYS A 1 103 ? 5.074 -9.935 4.616 1.00 54.97 103 CYS A O 1
ATOM 828 N N . SER A 1 104 ? 5.279 -10.696 2.530 1.00 46.75 104 SER A N 1
ATOM 829 C CA . SER A 1 104 ? 3.928 -11.241 2.429 1.00 46.75 104 SER A CA 1
ATOM 830 C C . SER A 1 104 ? 3.843 -12.587 3.163 1.00 46.75 104 SER A C 1
ATOM 832 O O . SER A 1 104 ? 3.678 -13.638 2.547 1.00 46.75 104 SER A O 1
ATOM 834 N N . GLY A 1 105 ? 3.972 -12.563 4.491 1.00 46.88 105 GLY A N 1
ATOM 835 C CA . GLY A 1 105 ? 3.710 -13.707 5.362 1.00 46.88 105 GLY A CA 1
ATOM 836 C C . GLY A 1 105 ? 4.800 -13.989 6.400 1.00 46.88 105 GLY A C 1
ATOM 837 O O . GLY A 1 105 ? 5.914 -14.394 6.084 1.00 46.88 105 GLY A O 1
ATOM 838 N N . LEU A 1 106 ? 4.406 -13.901 7.670 1.00 40.28 106 LEU A N 1
ATOM 839 C CA . LEU A 1 106 ? 4.910 -14.701 8.796 1.00 40.28 106 LEU A CA 1
ATOM 840 C C . LEU A 1 106 ? 6.235 -14.322 9.491 1.00 40.28 106 LEU A C 1
ATOM 842 O O . LEU A 1 106 ? 6.415 -14.752 10.631 1.00 40.28 106 LEU A O 1
ATOM 846 N N . ARG A 1 107 ? 7.149 -13.527 8.914 1.00 43.91 107 ARG A N 1
ATOM 847 C CA . ARG A 1 107 ? 8.465 -13.313 9.570 1.00 43.91 107 ARG A CA 1
ATOM 848 C C . ARG A 1 107 ? 8.562 -12.110 10.514 1.00 43.91 107 ARG A C 1
ATOM 850 O O . ARG A 1 107 ? 9.349 -12.174 11.453 1.00 43.91 107 ARG A O 1
ATOM 857 N N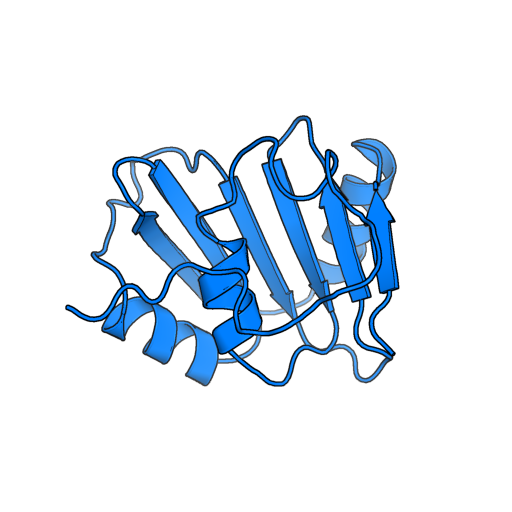 . LEU A 1 108 ? 7.741 -11.072 10.343 1.00 44.91 108 LEU A N 1
ATOM 858 C CA . LEU A 1 108 ? 7.745 -9.914 11.251 1.00 44.91 108 LEU A CA 1
ATOM 859 C C . LEU A 1 108 ? 7.218 -10.260 12.654 1.00 44.91 108 LEU A C 1
ATOM 861 O O . LEU A 1 108 ? 7.750 -9.763 13.635 1.00 44.91 108 LEU A O 1
ATOM 865 N N . LEU A 1 109 ? 6.244 -11.168 12.778 1.00 41.09 109 LEU A N 1
ATOM 866 C CA . L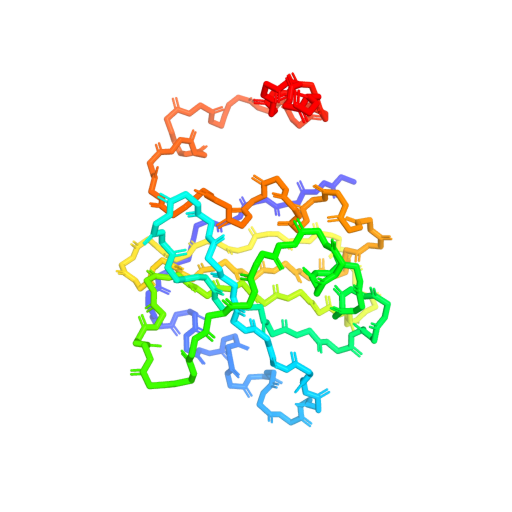EU A 1 109 ? 5.539 -11.403 14.050 1.00 41.09 109 LEU A CA 1
ATOM 867 C C . LEU A 1 109 ? 6.076 -12.549 14.906 1.00 41.09 109 LEU A C 1
ATOM 869 O O . LEU A 1 109 ? 5.744 -12.633 16.083 1.00 41.09 109 LEU A O 1
ATOM 873 N N . ARG A 1 110 ? 6.937 -13.415 14.361 1.00 36.53 110 ARG A N 1
ATOM 874 C CA . ARG A 1 110 ? 7.621 -14.447 15.162 1.00 36.53 110 ARG A CA 1
ATOM 875 C C . ARG A 1 110 ? 8.898 -13.947 15.843 1.00 36.53 110 ARG A C 1
ATOM 877 O O . ARG A 1 110 ? 9.550 -14.715 16.539 1.00 36.53 110 ARG A O 1
ATOM 884 N N . GLY A 1 111 ? 9.255 -12.678 15.651 1.00 37.88 111 GLY A N 1
ATOM 885 C CA . GLY A 1 111 ? 10.509 -12.119 16.140 1.00 37.88 111 GLY A CA 1
ATOM 886 C C . GLY A 1 111 ? 10.477 -10.611 16.339 1.00 37.88 111 GLY A C 1
ATOM 887 O O . GLY A 1 111 ? 11.503 -9.977 16.112 1.00 37.88 111 GLY A O 1
ATOM 888 N N . VAL A 1 112 ? 9.353 -10.031 16.786 1.00 39.75 112 VAL A N 1
ATOM 889 C CA . VAL A 1 112 ? 9.343 -8.664 17.348 1.00 39.75 112 VAL A CA 1
ATOM 890 C C . VAL A 1 112 ? 10.067 -8.683 18.705 1.00 39.75 112 VAL A C 1
ATOM 892 O O . VAL A 1 112 ? 9.494 -8.468 19.764 1.00 39.75 112 VAL A O 1
ATOM 895 N N . SER A 1 113 ? 11.362 -8.992 18.677 1.00 28.77 113 SER A N 1
ATOM 896 C CA . SER A 1 113 ? 12.330 -8.386 19.572 1.00 28.77 113 SER A CA 1
ATOM 897 C C . SER A 1 113 ? 12.947 -7.254 18.764 1.00 28.77 113 SER A C 1
ATOM 899 O O . SER A 1 113 ? 13.602 -7.485 17.751 1.00 28.77 113 SER A O 1
ATOM 901 N N . LEU A 1 114 ? 12.632 -6.035 19.192 1.00 38.03 114 LEU A N 1
ATOM 902 C CA . LEU A 1 114 ? 13.110 -4.728 18.744 1.00 38.03 114 LEU A CA 1
ATOM 903 C C . LEU A 1 114 ? 14.580 -4.699 18.278 1.00 38.03 114 LEU A C 1
ATOM 905 O O . LEU A 1 114 ? 15.462 -4.197 18.970 1.00 38.03 114 LEU A O 1
ATOM 909 N N . ARG A 1 115 ? 14.849 -5.169 17.062 1.00 30.58 115 ARG A N 1
ATOM 910 C CA . ARG A 1 115 ? 16.026 -4.807 16.272 1.00 30.58 115 ARG A CA 1
ATOM 911 C C . ARG A 1 115 ? 15.588 -4.670 14.824 1.00 30.58 115 ARG A C 1
ATOM 913 O O . ARG A 1 115 ? 15.851 -5.536 13.996 1.00 30.58 115 ARG A O 1
ATOM 920 N N . ALA A 1 116 ? 14.976 -3.534 14.501 1.00 35.84 116 ALA A N 1
ATOM 921 C CA . ALA A 1 116 ? 15.200 -2.953 13.184 1.00 35.84 116 ALA A CA 1
ATOM 922 C C . ALA A 1 116 ? 16.686 -2.606 13.099 1.00 35.84 116 ALA A C 1
ATOM 924 O O . ALA A 1 116 ? 17.116 -1.484 13.345 1.00 35.84 116 ALA A O 1
ATOM 925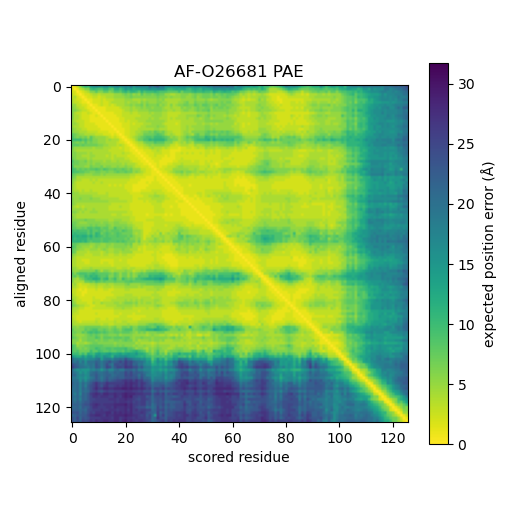 N N . SER A 1 117 ? 17.496 -3.615 12.813 1.00 31.73 117 SER A N 1
ATOM 926 C CA . SER A 1 117 ? 18.722 -3.386 12.089 1.00 31.73 117 SER A CA 1
ATOM 927 C C . SER A 1 117 ? 18.356 -3.494 10.609 1.00 31.73 117 SER A C 1
ATOM 929 O O . SER A 1 117 ? 17.761 -4.502 10.220 1.00 31.73 117 SER A O 1
ATOM 931 N N . PRO A 1 118 ? 18.795 -2.552 9.757 1.00 36.03 118 PRO A N 1
ATOM 932 C CA . PRO A 1 118 ? 18.747 -2.688 8.294 1.00 36.03 118 PRO A CA 1
ATOM 933 C C . PRO A 1 118 ? 19.482 -3.944 7.767 1.00 36.03 118 PRO A C 1
ATOM 935 O O . PRO A 1 118 ? 19.538 -4.187 6.569 1.00 36.03 118 PRO A O 1
ATOM 938 N N . LEU A 1 119 ? 20.070 -4.735 8.670 1.00 32.72 119 LEU A N 1
ATOM 939 C CA . LEU A 1 119 ? 20.906 -5.908 8.450 1.00 32.72 119 LEU A CA 1
ATOM 940 C C . LEU A 1 119 ? 20.147 -7.247 8.524 1.00 32.72 119 LEU A C 1
ATOM 942 O O . LEU A 1 119 ? 20.773 -8.287 8.344 1.00 32.72 119 LEU A O 1
ATOM 946 N N . LEU A 1 120 ? 18.837 -7.255 8.813 1.00 33.75 120 LEU A N 1
ATOM 947 C CA . LEU A 1 120 ? 18.034 -8.493 8.878 1.00 33.75 120 LEU A CA 1
ATOM 948 C C . LEU A 1 120 ? 17.241 -8.807 7.602 1.00 33.75 120 LEU A C 1
ATOM 950 O O . LEU A 1 120 ? 16.687 -9.901 7.483 1.00 33.75 120 LEU A O 1
ATOM 954 N N . CYS A 1 121 ? 17.265 -7.919 6.606 1.00 32.81 121 CYS A N 1
ATOM 955 C CA . CYS A 1 121 ? 17.211 -8.399 5.231 1.00 32.81 121 CYS A CA 1
ATOM 956 C C . CYS A 1 121 ? 18.568 -9.046 4.947 1.00 32.81 121 CYS A C 1
ATOM 958 O O . CYS A 1 121 ? 19.583 -8.356 5.086 1.00 32.81 121 CYS A O 1
ATOM 960 N N . PRO A 1 122 ? 18.636 -10.339 4.575 1.00 28.64 122 PRO A N 1
ATOM 961 C CA . PRO A 1 122 ? 19.875 -10.881 4.044 1.00 28.64 122 PRO A CA 1
ATOM 962 C C . PRO A 1 122 ? 20.317 -9.935 2.934 1.00 28.64 122 PRO A C 1
ATOM 964 O O . PRO A 1 122 ? 19.487 -9.513 2.126 1.00 28.64 122 PRO A O 1
ATOM 967 N N . ARG A 1 123 ? 21.594 -9.549 2.936 1.00 32.41 123 ARG A N 1
ATOM 968 C CA . ARG A 1 123 ? 22.200 -8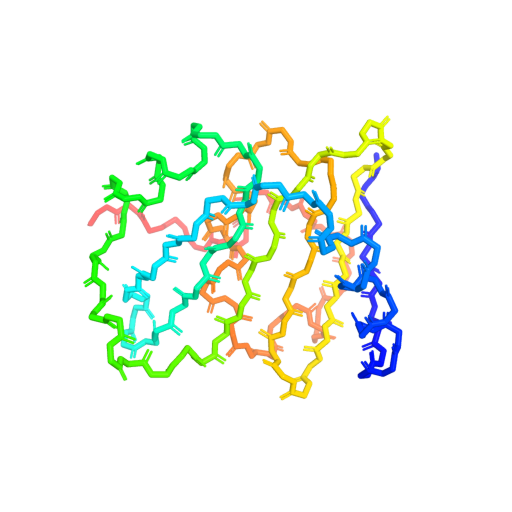.846 1.810 1.00 32.41 123 ARG A CA 1
ATOM 969 C C . ARG A 1 123 ? 21.920 -9.667 0.553 1.00 32.41 123 ARG A C 1
ATOM 971 O O . ARG A 1 123 ? 22.605 -10.649 0.298 1.00 32.41 123 ARG A O 1
ATOM 978 N N . PHE A 1 124 ? 20.915 -9.269 -0.211 1.00 31.83 124 PHE A N 1
ATOM 979 C CA . PHE A 1 124 ? 20.744 -9.684 -1.591 1.00 31.83 124 PHE A CA 1
ATOM 980 C C . PHE A 1 124 ? 21.480 -8.639 -2.429 1.00 31.83 124 PHE A C 1
ATOM 982 O O . PHE A 1 124 ? 20.903 -7.677 -2.929 1.00 31.83 124 PHE A O 1
ATOM 989 N N . SER A 1 125 ? 22.806 -8.775 -2.432 1.00 21.80 125 SER A N 1
ATOM 990 C CA . SER A 1 125 ? 23.662 -8.285 -3.514 1.00 21.80 125 SER A CA 1
ATOM 991 C C . SER A 1 125 ? 23.527 -9.262 -4.700 1.00 21.80 125 SER A C 1
ATOM 993 O O . SER A 1 125 ? 23.136 -10.404 -4.456 1.00 21.80 125 SER A O 1
ATOM 995 N N . PRO A 1 126 ? 23.742 -8.783 -5.939 1.00 34.84 126 PRO A N 1
ATOM 996 C CA . PRO A 1 126 ? 23.029 -9.197 -7.156 1.00 34.84 126 PRO A CA 1
ATOM 997 C C . PRO A 1 126 ? 23.132 -10.676 -7.534 1.00 34.84 126 PRO A C 1
ATOM 999 O O . PRO A 1 126 ? 24.172 -11.301 -7.232 1.00 34.84 126 PRO A O 1
#

Foldseek 3Di:
DEAEDEDEPVVVVVVVVVCVPADWDWFWFQDPNFTEIETESDVVLVVVPPVPGHGDDPPDDGLAYEYAYEPPDHWYWYAYLPSNYIYTYRDPDSLVVVQCRVVNDDDCPVDPPDDPDSPVPPPPDD

Organism: Methanothermobacter thermautotrophicus (strain ATCC 29096 / DSM 1053 / JCM 10044 / NBRC 100330 / Delta H) (NCBI:txid187420)

Solvent-accessible surface area (backbone atoms only — not comparable to full-atom values): 7553 Å² total; per-residue (Å²): 128,76,46,78,43,84,43,52,75,67,58,49,51,54,55,50,57,74,50,62,85,56,78,57,50,75,48,47,24,44,49,95,85,40,39,31,30,42,33,22,64,46,66,67,55,52,51,53,46,61,73,74,38,50,77,42,65,86,87,57,75,60,65,22,38,39,38,45,37,75,82,86,60,71,36,34,37,40,39,27,79,88,73,31,36,37,38,33,35,34,69,92,52,62,69,57,56,66,62,51,60,74,60,71,67,77,64,71,80,80,55,78,64,95,63,94,49,93,72,75,53,74,86,80,70,133

Mean predicted aligned error: 8.89 Å

Radius of gyration: 13.88 Å; Cα contacts (8 Å, |Δi|>4): 202; chains: 1; bounding box: 36×30×35 Å

Secondary structure (DSSP, 8-state):
--EEEE--HHHHHHHHHHTTTS--EEEEEEETTEEEEEEES-HHHHHHHHHHSEE--TTSPPSEEEEEE--SS--EEEEETTTTEEEEES---HHHHHHHTT--SSTTTT--SS---TTSS-----

Nearest PDB structures (foldseek):
  2pc9-assembly4_D  TM=7.408E-01  e=6.149E-03  Thermus thermophilus HB8
  4ywb-assembly1_A  TM=6.718E-01  e=1.505E-02  Rattus norvegicus
  2j3m-assembly1_B  TM=4.164E-01  e=7.434E+00  Enterococcus faecalis

Sequence (126 aa):
MYHVKLIGPSEKDEVLAELSDLRLFERKANLHGACVKLLTDNISFKEEWEANFKFMSDDVRPHAKVFAISDGGDLEVLYEPVSKTVIIRNCDYYGWVKSIAPCSGLRLLRGVSLRASPLLCPRFSP

pLDDT: mean 75.8, std 20.18, range [21.8, 93.06]